Protein AF-A0A8J3P8U7-F1 (afdb_monomer)

Structure (mmCIF, N/CA/C/O backbone):
data_AF-A0A8J3P8U7-F1
#
_entry.id   AF-A0A8J3P8U7-F1
#
loop_
_atom_site.group_PDB
_atom_site.id
_atom_site.type_symbol
_atom_site.label_atom_id
_atom_site.label_alt_id
_atom_site.label_comp_id
_atom_site.label_asym_id
_atom_site.label_entity_id
_atom_site.label_seq_id
_atom_site.pdbx_PDB_ins_code
_atom_site.Cartn_x
_atom_site.Cartn_y
_atom_site.Cartn_z
_atom_site.occupancy
_atom_site.B_iso_or_equiv
_atom_site.auth_seq_id
_atom_site.auth_comp_id
_atom_site.auth_asym_id
_atom_site.auth_atom_id
_atom_site.pdbx_PDB_model_num
ATOM 1 N N . MET A 1 1 ? 16.005 -34.476 -56.876 1.00 50.47 1 MET A N 1
ATOM 2 C CA . MET A 1 1 ? 16.727 -33.956 -55.698 1.00 50.47 1 MET A CA 1
ATOM 3 C C . MET A 1 1 ? 15.834 -32.908 -55.061 1.00 50.47 1 MET A C 1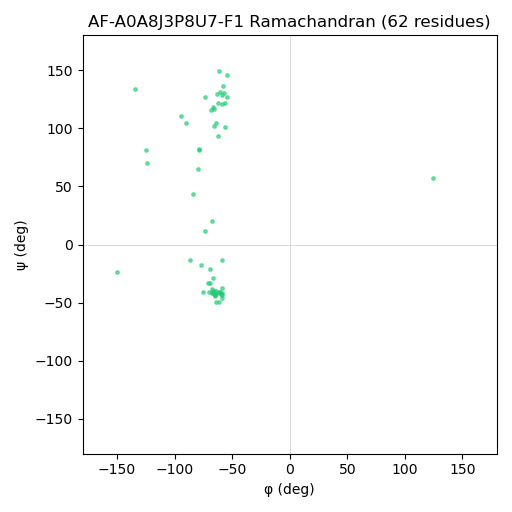
ATOM 5 O O . MET A 1 1 ? 15.726 -31.816 -55.596 1.00 50.47 1 MET A O 1
ATOM 9 N N . GLN A 1 2 ? 15.085 -33.292 -54.028 1.00 52.38 2 GLN A N 1
ATOM 10 C CA . GLN A 1 2 ? 14.305 -32.368 -53.205 1.00 52.38 2 GLN A CA 1
ATOM 11 C C . GLN A 1 2 ? 15.183 -32.023 -52.004 1.00 52.38 2 GLN A C 1
ATOM 13 O O . GLN A 1 2 ? 15.457 -32.895 -51.186 1.00 52.38 2 GLN A O 1
ATOM 18 N N . 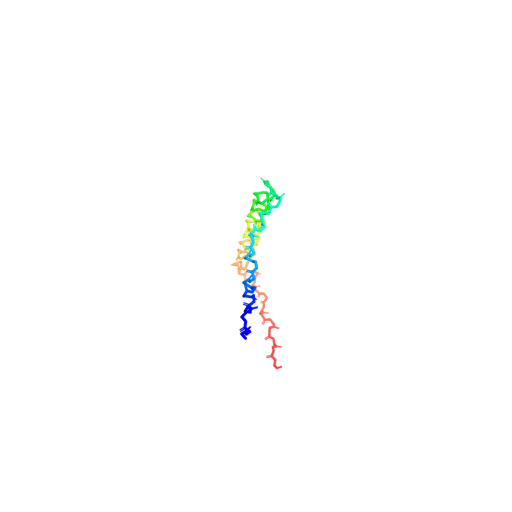SER A 1 3 ? 15.661 -30.785 -51.941 1.00 55.34 3 SER A N 1
ATOM 19 C CA . SER A 1 3 ? 16.432 -30.267 -50.813 1.00 55.34 3 SER A CA 1
ATOM 20 C C . SER A 1 3 ? 15.888 -28.893 -50.461 1.00 55.34 3 SER A C 1
ATOM 22 O O . SER A 1 3 ? 15.705 -28.069 -51.353 1.00 55.34 3 SER A O 1
ATOM 24 N N . GLY A 1 4 ? 15.669 -28.660 -49.168 1.00 55.12 4 GLY A N 1
ATOM 25 C CA . GLY A 1 4 ? 15.396 -27.335 -48.619 1.00 55.12 4 GLY A CA 1
ATOM 26 C C . GLY A 1 4 ? 14.099 -27.252 -47.827 1.00 55.12 4 GLY A C 1
ATOM 27 O O . GLY A 1 4 ? 13.243 -26.441 -48.153 1.00 55.12 4 GLY A O 1
ATOM 28 N N . MET A 1 5 ? 13.949 -28.079 -46.789 1.00 56.41 5 MET A N 1
ATOM 29 C CA . MET A 1 5 ? 13.094 -27.707 -45.662 1.00 56.41 5 MET A CA 1
ATOM 30 C C . MET A 1 5 ? 13.794 -26.509 -45.015 1.00 56.41 5 MET A C 1
ATOM 32 O O . MET A 1 5 ? 14.839 -26.686 -44.394 1.00 56.41 5 MET A O 1
ATOM 36 N N . THR A 1 6 ? 13.325 -25.289 -45.266 1.00 58.16 6 THR A N 1
ATOM 37 C CA . THR A 1 6 ? 13.773 -24.132 -44.492 1.00 58.16 6 THR A CA 1
ATOM 38 C C . THR A 1 6 ? 13.320 -24.358 -43.059 1.00 58.16 6 THR A C 1
ATOM 40 O O . THR A 1 6 ? 12.135 -24.286 -42.745 1.00 58.16 6 THR A O 1
ATOM 43 N N . ASP A 1 7 ? 14.285 -24.723 -42.221 1.00 65.56 7 ASP A N 1
ATOM 44 C CA . ASP A 1 7 ? 14.174 -24.752 -40.773 1.00 65.56 7 ASP A CA 1
ATOM 45 C C . ASP A 1 7 ? 13.907 -23.319 -40.302 1.00 65.56 7 ASP A C 1
ATOM 47 O O . ASP A 1 7 ? 14.810 -22.490 -40.202 1.00 65.56 7 ASP A O 1
ATOM 51 N N . HIS A 1 8 ? 12.632 -22.975 -40.138 1.00 64.94 8 HIS A N 1
ATOM 52 C CA . HIS A 1 8 ? 12.234 -21.714 -39.531 1.00 64.94 8 HIS A CA 1
ATOM 53 C C . HIS A 1 8 ? 12.370 -21.877 -38.018 1.00 64.94 8 HIS A C 1
ATOM 55 O O . HIS A 1 8 ? 11.396 -22.185 -37.334 1.00 64.94 8 HIS A O 1
ATOM 61 N N . SER A 1 9 ? 13.593 -21.720 -37.506 1.00 70.38 9 SER A N 1
ATOM 62 C CA . SER A 1 9 ? 13.790 -21.489 -36.075 1.00 70.38 9 SER A CA 1
ATOM 63 C C . SER A 1 9 ? 12.939 -20.272 -35.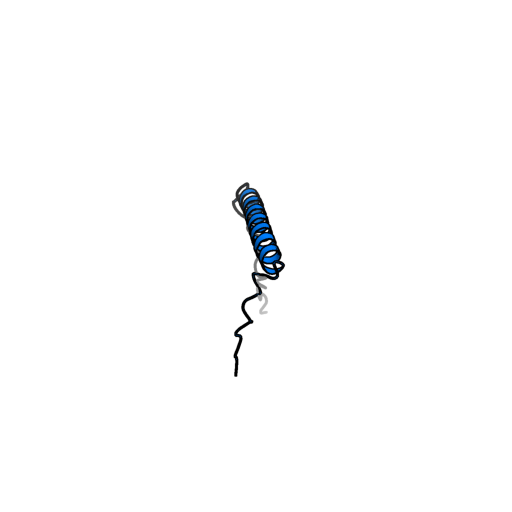678 1.00 70.38 9 SER A C 1
ATOM 65 O O . SER A 1 9 ? 13.022 -19.251 -36.371 1.00 70.38 9 SER A O 1
ATOM 67 N N . PRO A 1 10 ? 12.068 -20.371 -34.655 1.00 74.12 10 PRO A N 1
ATOM 68 C CA . PRO A 1 10 ? 11.289 -19.225 -34.210 1.00 74.12 10 PRO A CA 1
ATOM 69 C C . PRO A 1 10 ? 12.256 -18.112 -33.807 1.00 74.12 10 PRO A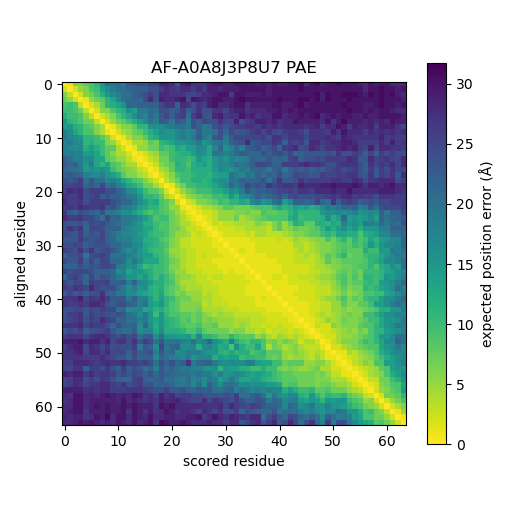 C 1
ATOM 71 O O . PRO A 1 10 ? 13.283 -18.376 -33.186 1.00 74.12 10 PRO A O 1
ATOM 74 N N . GLU A 1 11 ? 11.952 -16.881 -34.212 1.00 74.31 11 GLU A N 1
ATOM 75 C CA . GLU A 1 11 ? 12.697 -15.716 -33.748 1.00 74.31 11 GLU A CA 1
ATOM 76 C C . GLU A 1 11 ? 12.644 -15.705 -32.215 1.00 74.31 11 GLU A C 1
ATOM 78 O O . GLU A 1 11 ? 11.564 -15.746 -31.619 1.00 74.31 11 GLU A O 1
ATOM 83 N N . GLU A 1 12 ? 13.816 -15.725 -31.580 1.00 79.12 12 GLU A N 1
ATOM 84 C CA . GLU A 1 12 ? 13.921 -15.644 -30.129 1.00 79.12 12 GLU A CA 1
ATOM 85 C C . GLU A 1 12 ? 13.307 -14.314 -29.675 1.00 79.12 12 GLU A C 1
ATOM 87 O O . GLU A 1 12 ? 13.591 -13.252 -30.231 1.00 79.12 12 GLU A O 1
ATOM 92 N N . TYR A 1 13 ? 12.435 -14.372 -28.673 1.00 77.94 13 TYR A N 1
ATOM 93 C CA . TYR A 1 13 ? 11.799 -13.184 -28.119 1.00 77.94 13 TYR A CA 1
ATOM 94 C C . TYR A 1 13 ? 12.848 -12.306 -27.426 1.00 77.94 13 TYR A C 1
ATOM 96 O O . TYR A 1 13 ? 13.448 -12.725 -26.434 1.00 77.94 13 TYR A O 1
ATOM 104 N N . GLU A 1 14 ? 13.044 -11.076 -27.906 1.00 80.56 14 GLU A N 1
ATOM 105 C CA . GLU A 1 14 ? 13.815 -10.079 -27.162 1.00 80.56 14 GLU A CA 1
ATOM 106 C C . GLU A 1 14 ? 12.980 -9.566 -25.974 1.00 80.56 14 GLU A C 1
ATOM 108 O O . GLU A 1 14 ? 11.835 -9.138 -26.167 1.00 80.56 14 GLU A O 1
ATOM 113 N N . PRO A 1 15 ? 13.503 -9.600 -24.731 1.00 73.25 15 PRO A N 1
ATOM 114 C CA . PRO A 1 15 ? 12.798 -9.048 -23.583 1.00 73.25 15 PRO A CA 1
ATOM 115 C C . PRO A 1 15 ? 12.496 -7.561 -23.790 1.00 73.25 15 PRO A C 1
ATOM 117 O O . PRO A 1 15 ? 13.403 -6.747 -23.946 1.00 73.25 15 PRO A O 1
ATOM 120 N N . ILE A 1 16 ? 11.212 -7.201 -23.762 1.00 76.12 16 ILE A N 1
ATOM 121 C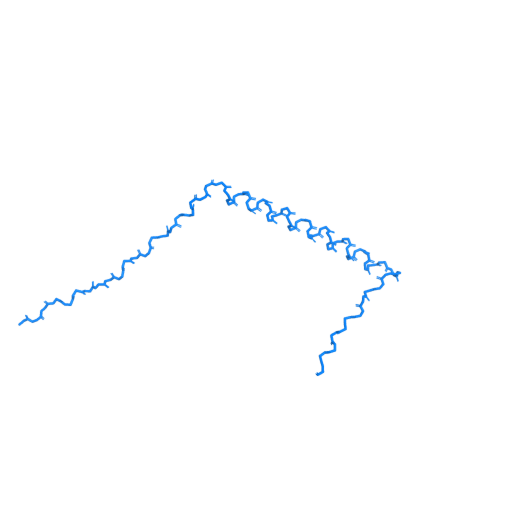 CA . ILE A 1 16 ? 10.775 -5.804 -23.823 1.00 76.12 16 ILE A CA 1
ATOM 122 C C . ILE A 1 16 ? 11.195 -5.121 -22.521 1.00 76.12 16 ILE A C 1
ATOM 124 O O . ILE A 1 16 ? 10.700 -5.473 -21.446 1.00 76.12 16 ILE A O 1
ATOM 128 N N . GLU A 1 17 ? 12.087 -4.136 -22.613 1.00 71.50 17 GLU A N 1
ATOM 129 C CA . GLU A 1 17 ? 12.417 -3.296 -21.466 1.00 71.50 17 GLU A CA 1
ATOM 130 C C . GLU A 1 17 ? 11.167 -2.509 -21.035 1.00 71.50 17 GLU A C 1
ATOM 132 O O . GLU A 1 17 ? 10.502 -1.891 -21.877 1.00 71.50 17 GLU A O 1
ATOM 137 N N . PRO A 1 18 ? 10.795 -2.522 -19.741 1.00 65.69 18 PRO A N 1
ATOM 138 C CA . PRO A 1 18 ? 9.659 -1.747 -19.273 1.00 65.69 18 PRO A CA 1
ATOM 139 C C . PRO A 1 18 ? 9.942 -0.261 -19.514 1.00 65.69 18 PRO A C 1
ATOM 141 O O . PRO A 1 18 ? 10.910 0.293 -18.998 1.00 65.69 18 PRO A O 1
ATOM 144 N N . ALA A 1 19 ? 9.075 0.399 -20.283 1.00 68.06 19 ALA A N 1
ATOM 145 C CA . ALA A 1 19 ? 9.224 1.790 -20.723 1.00 68.06 19 ALA A CA 1
ATOM 146 C C . ALA A 1 19 ? 9.115 2.853 -19.597 1.00 68.06 19 ALA A C 1
ATOM 148 O O . ALA A 1 19 ? 8.836 4.019 -19.870 1.00 68.06 19 ALA A O 1
ATOM 149 N N . GLY A 1 20 ? 9.305 2.478 -18.328 1.00 61.59 20 GLY A N 1
ATOM 150 C CA . GLY A 1 20 ? 9.089 3.323 -17.153 1.00 61.59 20 GLY A CA 1
ATOM 151 C C . GLY A 1 20 ? 10.325 3.406 -16.262 1.00 61.59 20 GLY A C 1
ATOM 152 O O . GLY A 1 20 ? 10.405 2.723 -15.247 1.00 61.59 20 GLY A O 1
ATOM 153 N N . GLY A 1 21 ? 11.278 4.270 -16.618 1.00 62.28 21 GLY A N 1
ATOM 154 C CA . GLY A 1 21 ? 12.562 4.440 -15.919 1.00 62.28 21 GLY A CA 1
ATOM 155 C C . GLY A 1 21 ? 12.526 5.160 -14.561 1.00 62.28 21 GLY A C 1
ATOM 156 O O . GLY A 1 21 ? 13.579 5.526 -14.060 1.00 62.28 21 GLY A O 1
ATOM 157 N N . THR A 1 22 ? 11.354 5.384 -13.967 1.00 62.19 22 THR A N 1
ATOM 158 C CA . THR A 1 22 ? 11.192 6.008 -12.632 1.00 62.19 22 THR A CA 1
ATOM 159 C C . THR A 1 22 ? 9.943 5.507 -11.896 1.00 62.19 22 THR A C 1
ATOM 161 O O . THR A 1 22 ? 9.893 5.505 -10.669 1.00 62.19 22 THR A O 1
ATOM 164 N N . ASP A 1 23 ? 8.939 5.017 -12.629 1.00 64.12 23 ASP A N 1
ATOM 165 C CA . ASP A 1 23 ? 7.663 4.528 -12.087 1.00 64.12 23 ASP A CA 1
ATOM 166 C C . ASP A 1 23 ? 7.812 3.252 -11.235 1.00 64.12 23 ASP A C 1
ATOM 168 O O . ASP A 1 23 ? 7.086 3.047 -10.265 1.00 64.12 23 ASP A O 1
ATOM 172 N N . LEU A 1 24 ? 8.819 2.421 -11.520 1.00 65.00 24 LEU A N 1
ATOM 173 C CA . LEU A 1 24 ? 9.090 1.205 -10.743 1.00 65.00 24 LEU A CA 1
ATOM 174 C C . LEU A 1 24 ? 9.613 1.504 -9.330 1.00 65.00 24 LEU A C 1
ATOM 176 O O . LEU A 1 24 ? 9.317 0.770 -8.389 1.00 65.00 24 LEU A O 1
ATOM 180 N N . GLU A 1 25 ? 10.374 2.586 -9.155 1.00 69.56 25 GLU A N 1
ATOM 181 C CA . GLU A 1 25 ? 10.879 2.979 -7.836 1.00 69.56 25 GLU A CA 1
ATOM 182 C C . GLU A 1 25 ? 9.769 3.613 -6.996 1.00 69.56 25 GLU A C 1
ATOM 184 O O . GLU A 1 25 ? 9.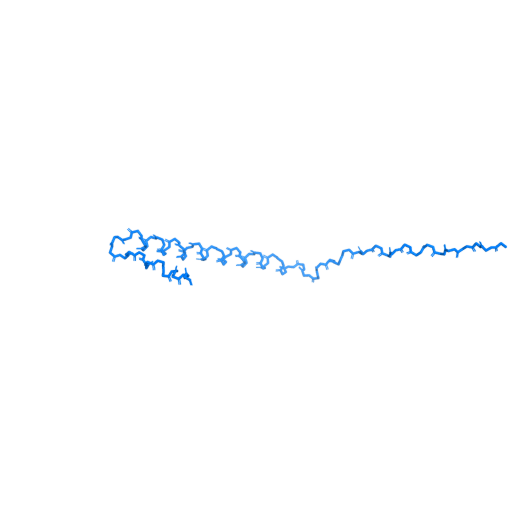628 3.285 -5.818 1.00 69.56 25 GLU A O 1
ATOM 189 N N . HIS A 1 26 ? 8.927 4.448 -7.613 1.00 74.75 26 HIS A N 1
ATOM 190 C CA . HIS A 1 26 ? 7.763 5.045 -6.957 1.00 74.75 26 HIS A CA 1
ATOM 191 C C . HIS A 1 26 ? 6.716 4.001 -6.556 1.00 74.75 26 HIS A C 1
ATOM 193 O O . HIS A 1 26 ? 6.198 4.054 -5.443 1.00 74.75 26 HIS A O 1
ATOM 199 N N . THR A 1 27 ? 6.432 3.025 -7.421 1.00 77.75 27 THR A N 1
ATOM 200 C CA . THR A 1 27 ? 5.505 1.925 -7.102 1.00 77.75 27 THR A CA 1
ATOM 201 C C . THR A 1 27 ? 6.063 1.006 -6.021 1.00 77.75 27 THR A C 1
ATOM 203 O O . THR A 1 27 ? 5.314 0.588 -5.141 1.00 77.75 27 THR A O 1
ATOM 206 N N . ARG A 1 28 ? 7.374 0.731 -6.025 1.00 79.81 28 ARG A N 1
ATOM 207 C CA . ARG A 1 28 ? 8.030 -0.043 -4.962 1.00 79.81 28 ARG A CA 1
ATOM 208 C C . ARG A 1 28 ? 7.985 0.675 -3.614 1.00 79.81 28 ARG A C 1
ATOM 210 O O . ARG A 1 28 ? 7.710 0.041 -2.598 1.00 79.81 28 ARG A O 1
ATOM 217 N N . ASP A 1 29 ? 8.255 1.975 -3.601 1.00 85.75 29 ASP A N 1
ATOM 218 C CA . ASP A 1 29 ? 8.218 2.798 -2.391 1.00 85.75 29 ASP A CA 1
ATOM 219 C C . ASP A 1 29 ? 6.784 2.944 -1.850 1.00 85.75 29 ASP A C 1
ATOM 221 O O . ASP A 1 29 ? 6.564 2.801 -0.648 1.00 85.75 29 ASP A O 1
ATOM 225 N N . GLU A 1 30 ? 5.785 3.130 -2.721 1.00 86.69 30 GLU A N 1
ATOM 226 C CA . GLU A 1 30 ? 4.376 3.172 -2.307 1.00 86.69 30 GLU A CA 1
ATOM 227 C C . GLU A 1 30 ? 3.878 1.813 -1.802 1.00 86.69 30 GLU A C 1
ATOM 229 O O . GLU A 1 30 ? 3.219 1.760 -0.765 1.00 86.69 30 GLU A O 1
ATOM 234 N N . ALA A 1 31 ? 4.237 0.710 -2.468 1.00 91.06 31 ALA A N 1
ATOM 235 C CA . ALA A 1 31 ? 3.901 -0.635 -2.002 1.00 91.06 31 ALA A CA 1
ATOM 236 C C . ALA A 1 31 ? 4.479 -0.901 -0.606 1.00 91.06 31 ALA A C 1
ATOM 238 O O . ALA A 1 31 ? 3.775 -1.393 0.27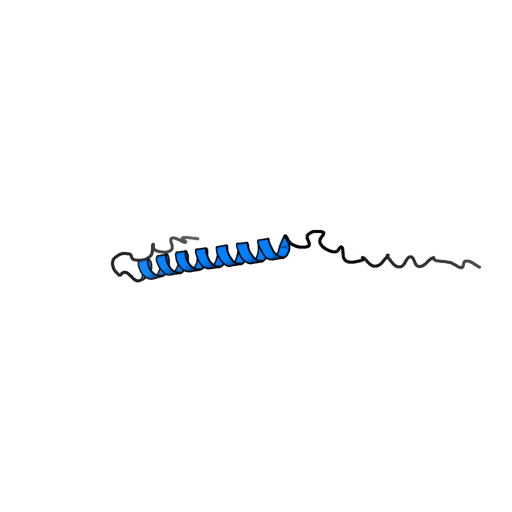4 1.00 91.06 31 ALA A O 1
ATOM 239 N N . HIS A 1 32 ? 5.728 -0.498 -0.370 1.00 94.75 32 HIS A N 1
ATOM 240 C CA . HIS A 1 32 ? 6.361 -0.635 0.936 1.00 94.75 32 HIS A CA 1
ATOM 241 C C . HIS A 1 32 ? 5.700 0.258 1.999 1.00 94.75 32 HIS A C 1
ATOM 243 O O . HIS A 1 32 ? 5.485 -0.184 3.126 1.00 94.75 32 HIS A O 1
ATOM 249 N N . ARG A 1 33 ? 5.307 1.499 1.668 1.00 92.31 33 ARG A N 1
ATOM 250 C CA . ARG A 1 33 ? 4.513 2.334 2.592 1.00 92.31 33 ARG A CA 1
ATOM 251 C C . ARG A 1 33 ? 3.166 1.701 2.925 1.00 92.31 33 ARG A C 1
ATOM 253 O O . ARG A 1 33 ? 2.744 1.763 4.077 1.00 92.31 33 ARG A O 1
ATOM 260 N N . ASP A 1 34 ? 2.496 1.112 1.943 1.00 95.44 34 ASP A N 1
ATOM 261 C CA . ASP A 1 34 ? 1.216 0.438 2.142 1.00 95.44 34 ASP A CA 1
ATOM 262 C C . ASP A 1 34 ? 1.331 -0.793 3.043 1.00 95.44 34 ASP A C 1
ATOM 264 O O . ASP A 1 34 ? 0.523 -0.977 3.952 1.00 95.44 34 ASP A O 1
ATOM 268 N N . GLU A 1 35 ? 2.373 -1.598 2.848 1.00 94.25 35 GLU A N 1
ATOM 269 C CA . GLU A 1 35 ? 2.689 -2.729 3.721 1.00 94.25 35 GLU A CA 1
ATOM 270 C C . GLU A 1 35 ? 2.944 -2.283 5.162 1.00 94.25 35 GLU A C 1
ATOM 272 O O . GLU A 1 35 ? 2.413 -2.897 6.085 1.00 94.25 35 GLU A O 1
ATOM 277 N N . GLN A 1 36 ? 3.675 -1.181 5.360 1.00 94.88 36 GLN A N 1
ATOM 278 C CA . GLN A 1 36 ? 3.927 -0.630 6.694 1.00 94.88 36 GLN A CA 1
ATOM 279 C C . GLN A 1 36 ? 2.639 -0.145 7.373 1.00 94.88 36 GLN A C 1
ATOM 281 O O . GLN A 1 36 ? 2.450 -0.401 8.560 1.00 94.88 36 GLN A O 1
ATOM 286 N N . ARG A 1 37 ? 1.721 0.492 6.628 1.00 95.69 37 ARG A N 1
ATOM 287 C CA . ARG A 1 37 ? 0.388 0.855 7.148 1.00 95.69 37 ARG A CA 1
ATOM 288 C C . ARG A 1 37 ? 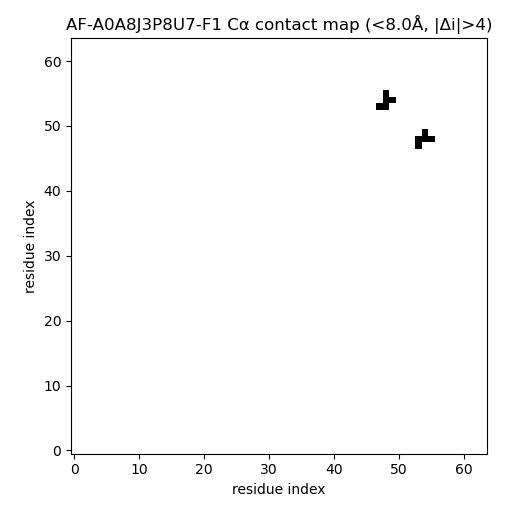-0.401 -0.388 7.557 1.00 95.69 37 ARG A C 1
ATOM 290 O O . ARG A 1 37 ? -0.877 -0.466 8.683 1.00 95.69 37 ARG A O 1
ATOM 297 N N . ARG A 1 38 ? -0.467 -1.400 6.682 1.00 94.06 38 ARG A N 1
ATOM 298 C CA . ARG A 1 38 ? -1.140 -2.677 6.979 1.00 94.06 38 ARG A CA 1
ATOM 299 C C . ARG A 1 38 ? -0.540 -3.380 8.195 1.00 94.06 38 ARG A C 1
ATOM 301 O O . ARG A 1 38 ? -1.283 -3.993 8.962 1.00 94.06 38 ARG A O 1
ATOM 308 N N . HIS A 1 39 ? 0.778 -3.307 8.372 1.00 94.50 39 HIS A N 1
ATOM 309 C CA . HIS A 1 39 ? 1.451 -3.855 9.543 1.00 94.50 39 HIS A CA 1
ATOM 310 C C . HIS A 1 39 ? 1.014 -3.129 10.818 1.00 94.50 39 HIS A C 1
ATOM 312 O O . HIS A 1 39 ? 0.561 -3.796 11.741 1.00 94.50 39 HIS A O 1
ATOM 318 N N . GLU A 1 40 ? 1.035 -1.792 10.835 1.00 93.75 40 GLU A N 1
ATOM 319 C CA . GLU A 1 40 ? 0.574 -0.992 11.980 1.00 93.75 40 GLU A CA 1
ATOM 320 C C . GLU A 1 40 ? -0.898 -1.274 12.323 1.00 93.75 40 GLU A C 1
ATOM 322 O O . GLU A 1 40 ? -1.229 -1.505 13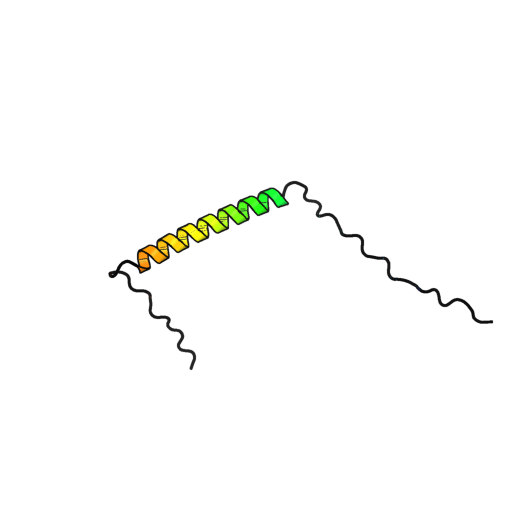.486 1.00 93.75 40 GLU A O 1
ATOM 327 N N . ASP A 1 41 ? -1.790 -1.318 11.329 1.00 92.31 41 ASP A N 1
ATOM 328 C CA . ASP A 1 41 ? -3.200 -1.666 11.544 1.00 92.31 41 ASP A CA 1
ATOM 329 C C . ASP A 1 41 ? -3.352 -3.076 12.134 1.00 92.31 41 ASP A C 1
ATOM 331 O O . ASP A 1 41 ? -4.132 -3.290 13.064 1.00 92.31 41 ASP A O 1
ATOM 335 N N . THR A 1 42 ? -2.562 -4.038 11.650 1.00 88.75 42 THR A N 1
ATOM 336 C CA . THR A 1 42 ? -2.554 -5.405 12.190 1.00 88.75 42 THR A CA 1
ATOM 337 C C . THR A 1 42 ? -2.040 -5.430 13.630 1.00 88.75 42 THR A C 1
ATOM 339 O O . THR A 1 42 ? -2.626 -6.096 14.483 1.00 88.75 42 THR A O 1
ATOM 342 N N . GLU A 1 43 ? -0.975 -4.692 13.943 1.00 91.19 43 GLU A N 1
ATOM 343 C CA . GLU A 1 43 ? -0.453 -4.571 15.307 1.00 91.19 43 GLU A CA 1
ATOM 344 C C . GLU A 1 43 ? -1.488 -3.947 16.250 1.00 91.19 43 GLU A C 1
ATOM 346 O O . GLU A 1 43 ? -1.707 -4.449 17.352 1.00 91.19 43 GLU A O 1
ATOM 351 N N . ARG A 1 44 ? -2.212 -2.920 15.801 1.00 87.44 44 ARG A N 1
ATOM 352 C CA . ARG A 1 44 ? -3.286 -2.291 16.581 1.00 87.44 44 ARG A CA 1
ATOM 353 C C . ARG A 1 44 ? -4.455 -3.239 16.844 1.00 87.44 44 ARG A C 1
ATOM 355 O O . ARG A 1 44 ? -4.922 -3.307 17.978 1.00 87.44 44 ARG A O 1
ATOM 362 N N . LEU A 1 45 ? -4.899 -3.991 15.836 1.00 83.94 45 LEU A N 1
ATOM 363 C CA . LEU A 1 45 ? -5.957 -4.998 15.992 1.00 83.94 45 LEU A CA 1
ATOM 364 C C . LEU A 1 45 ? -5.515 -6.155 16.898 1.00 83.94 45 LEU A C 1
ATOM 366 O O . LEU A 1 45 ? -6.289 -6.640 17.719 1.00 83.94 45 LEU A O 1
ATOM 370 N N . THR A 1 46 ? -4.262 -6.599 16.778 1.00 83.06 46 THR A N 1
ATOM 371 C CA . THR A 1 46 ? -3.731 -7.677 17.627 1.00 83.06 46 THR A CA 1
ATOM 372 C C . THR A 1 46 ? -3.523 -7.238 19.073 1.00 83.06 46 THR A C 1
ATOM 374 O O . THR A 1 46 ? -3.727 -8.052 19.972 1.00 83.06 46 THR A O 1
ATOM 377 N N . GLU A 1 47 ? -3.169 -5.977 19.320 1.00 82.56 47 GLU A N 1
ATOM 378 C CA . GLU A 1 47 ? -3.099 -5.415 20.670 1.00 82.56 47 GLU A CA 1
ATOM 379 C C . GLU A 1 47 ? -4.496 -5.236 21.281 1.00 82.56 47 GLU A C 1
ATOM 381 O O . GLU A 1 47 ? -4.708 -5.595 22.438 1.00 82.56 47 GLU A O 1
ATOM 386 N N . GLU A 1 48 ? -5.478 -4.780 20.497 1.00 78.94 48 GLU A N 1
ATOM 387 C CA . GLU A 1 48 ? -6.884 -4.734 20.922 1.00 78.94 48 GLU A CA 1
ATOM 388 C C . GLU A 1 48 ? -7.400 -6.129 21.302 1.00 78.94 48 GLU A C 1
ATOM 390 O O . GLU A 1 48 ? -8.035 -6.296 22.339 1.00 78.94 48 GLU A O 1
ATOM 395 N N . HIS A 1 49 ? -7.041 -7.147 20.525 1.00 72.62 49 HIS A N 1
ATOM 396 C CA . HIS A 1 49 ? -7.395 -8.544 20.761 1.00 72.62 49 HIS A CA 1
ATOM 397 C C . HIS A 1 49 ? -6.699 -9.174 21.986 1.00 72.62 49 HIS A C 1
ATOM 399 O O . HIS A 1 49 ? -7.165 -10.176 22.534 1.00 72.62 49 HIS A O 1
ATOM 405 N N . ARG A 1 50 ? -5.574 -8.605 22.440 1.00 75.25 50 ARG A N 1
ATOM 406 C CA . ARG A 1 50 ? -4.946 -8.981 23.718 1.00 75.25 50 ARG A CA 1
ATOM 407 C C . ARG A 1 50 ? -5.668 -8.379 24.918 1.00 75.25 50 ARG A C 1
ATOM 409 O O . ARG A 1 50 ? -5.448 -8.867 26.028 1.00 75.25 50 ARG A O 1
ATOM 416 N N . ASP A 1 51 ? -6.501 -7.351 24.730 1.00 80.44 51 ASP A N 1
ATOM 417 C CA . ASP A 1 51 ? -7.335 -6.814 25.801 1.00 80.44 51 ASP A CA 1
ATOM 418 C C . ASP A 1 51 ? -8.354 -7.889 26.215 1.00 80.44 51 ASP A C 1
ATOM 420 O O . ASP A 1 51 ? -9.233 -8.242 25.426 1.00 80.44 51 ASP A O 1
ATOM 424 N N . PRO A 1 52 ? -8.313 -8.392 27.464 1.00 76.50 52 PRO A N 1
ATOM 425 C CA . PRO A 1 52 ? -9.266 -9.397 27.936 1.00 76.50 52 PRO A CA 1
ATOM 426 C C . PRO A 1 52 ? -10.730 -8.937 27.870 1.00 76.50 52 PRO A C 1
ATOM 428 O O . PRO A 1 52 ? -11.639 -9.748 28.041 1.00 76.50 52 PRO A O 1
ATOM 431 N N . ARG A 1 53 ? -10.967 -7.633 27.676 1.00 82.62 53 ARG A N 1
ATOM 432 C CA . ARG A 1 53 ? -12.293 -7.025 27.531 1.00 82.62 53 ARG A CA 1
ATOM 433 C C . ARG A 1 53 ? -12.809 -7.037 26.089 1.00 82.62 53 ARG A C 1
ATOM 435 O O . ARG A 1 53 ? -14.003 -6.823 25.910 1.00 82.62 53 ARG A O 1
ATOM 442 N N . ASN A 1 54 ? -11.954 -7.313 25.102 1.00 80.12 54 ASN A N 1
ATOM 443 C CA . ASN A 1 54 ? -12.292 -7.400 23.679 1.00 80.12 54 ASN A CA 1
ATOM 444 C C . ASN A 1 54 ? -11.877 -8.778 23.131 1.00 80.12 54 ASN A C 1
ATOM 446 O O . ASN A 1 54 ? -10.901 -8.885 22.385 1.00 80.12 54 ASN A O 1
ATOM 450 N N . PRO A 1 55 ? -12.568 -9.865 23.529 1.00 75.62 55 PRO A N 1
ATOM 451 C CA . PRO A 1 55 ? -12.269 -11.184 22.989 1.00 75.62 55 PRO A CA 1
ATOM 452 C C . PRO A 1 55 ? -12.492 -11.203 21.466 1.00 75.62 55 PRO A C 1
ATOM 454 O O . PRO A 1 55 ? -13.379 -10.496 20.978 1.00 75.62 55 PRO A O 1
ATOM 457 N N . PRO A 1 56 ? -11.738 -12.029 20.714 1.00 75.81 56 PRO A N 1
ATOM 458 C CA . PRO A 1 56 ? -11.989 -12.209 19.286 1.00 75.81 56 PRO A CA 1
ATOM 459 C C . PRO A 1 56 ? -13.431 -12.619 19.056 1.00 75.81 56 PRO A C 1
ATOM 461 O O . PRO A 1 56 ? -13.980 -13.423 19.820 1.00 75.81 56 PRO A O 1
ATOM 464 N N . GLU A 1 57 ? -14.005 -12.171 17.943 1.00 78.19 57 GLU A N 1
ATOM 465 C CA . GLU A 1 57 ? -15.208 -12.820 17.449 1.00 78.19 57 GLU A CA 1
ATOM 466 C C . GLU A 1 57 ? -14.908 -14.310 17.219 1.00 78.19 57 GLU A C 1
ATOM 468 O O . GLU A 1 57 ? -13.893 -14.655 16.599 1.00 78.19 57 GLU A O 1
ATOM 473 N N . PRO A 1 58 ? -15.750 -15.226 17.730 1.00 76.31 58 PRO A N 1
ATOM 474 C CA . PRO A 1 58 ? -15.584 -16.636 17.437 1.00 76.31 58 PRO A CA 1
ATOM 475 C C . PRO A 1 58 ? -15.670 -16.821 15.922 1.00 76.31 58 PRO A C 1
ATOM 477 O O . PRO A 1 58 ? -16.620 -16.361 15.285 1.00 76.31 58 PRO A O 1
ATOM 480 N N . PHE A 1 59 ? -14.672 -17.498 15.351 1.00 69.50 59 PHE A N 1
ATOM 481 C CA . PHE A 1 59 ? -14.633 -17.819 13.928 1.00 69.50 59 PHE A CA 1
ATOM 482 C C . PHE A 1 59 ? -15.915 -18.583 13.565 1.00 69.50 59 PHE A C 1
ATOM 484 O O . PHE A 1 59 ? -16.048 -19.770 13.855 1.00 69.50 59 PHE A O 1
ATOM 491 N N . SER A 1 60 ? -16.890 -17.901 12.962 1.00 67.06 60 SER A N 1
ATOM 492 C CA . SER A 1 60 ? -18.201 -18.473 12.622 1.00 67.06 60 SER A CA 1
ATOM 493 C C . SER A 1 60 ? -18.149 -19.224 11.289 1.00 67.06 60 SER A C 1
ATOM 495 O O . SER A 1 60 ? -19.032 -19.105 10.445 1.00 67.06 60 SER A O 1
ATOM 497 N N . GLY A 1 61 ? -17.089 -20.011 11.096 1.00 62.16 61 GLY A N 1
ATOM 498 C CA . GLY A 1 61 ? -16.916 -20.919 9.967 1.00 62.16 61 GLY A CA 1
ATOM 499 C C . GLY A 1 61 ? -17.708 -22.204 10.182 1.00 62.16 61 GLY A C 1
ATOM 500 O O . GLY A 1 61 ? -17.122 -23.267 10.356 1.00 62.16 61 GLY A O 1
ATOM 501 N N . SER A 1 62 ? -19.038 -22.106 10.217 1.00 60.00 62 SER A N 1
ATOM 502 C CA . SER A 1 62 ? -19.903 -23.278 10.056 1.00 60.00 62 SER A CA 1
ATOM 503 C C . SER A 1 62 ? -19.982 -23.626 8.571 1.00 60.00 62 SER A C 1
ATOM 505 O O . SER A 1 62 ? -20.930 -23.240 7.895 1.00 60.00 62 SER A O 1
ATOM 507 N N . GLU A 1 63 ? -18.972 -24.330 8.064 1.00 66.19 63 GLU A N 1
ATOM 508 C CA . GLU A 1 63 ? -19.128 -25.159 6.868 1.00 66.19 63 GLU A CA 1
ATOM 509 C C . GLU A 1 63 ? -19.542 -26.555 7.366 1.00 66.19 63 GLU A C 1
ATOM 511 O O . GLU A 1 63 ? -18.754 -27.257 7.999 1.00 66.19 63 GLU A O 1
ATOM 516 N N . HIS A 1 64 ? -20.825 -26.885 7.200 1.00 61.25 64 HIS A N 1
ATOM 517 C CA . HIS A 1 64 ? -21.366 -28.245 7.291 1.00 61.25 64 HIS A CA 1
ATOM 518 C C . HIS A 1 64 ? -21.739 -28.693 5.881 1.00 61.25 64 HIS A C 1
ATOM 520 O O . HIS A 1 64 ? -22.301 -27.846 5.145 1.00 61.25 64 HIS A O 1
#

Organism: NCBI:txid310354

Secondary structure (DSSP, 8-state):
--------PPPPPPP---S-TTHHHHHHHHHHHHHHHHHHHHHHHHHHHHSTTSPPPP------

Sequence (64 aa):
MQSGMTDHSPEEYEPIEPAGGTDLEHTRDEAHRDEQRRHEDTERLTEEHRDPRNPPEPFSGSEH

Mean predicted aligned error: 16.1 Å

Solvent-accessible surface area (backbone atoms only — not comparable to full-atom values): 4331 Å² total; per-residue (Å²): 139,92,83,77,83,79,78,75,74,76,82,77,82,75,83,78,74,77,95,50,96,58,58,61,59,53,52,51,52,50,51,51,53,50,51,52,50,54,47,52,53,49,52,52,53,53,53,48,48,65,35,88,89,41,66,70,79,75,85,82,77,80,82,128

Radius of gyration: 27.86 Å; Cα contacts (8 Å, |Δi|>4): 5; chains: 1; bounding box: 38×40×84 Å

pLDDT: mean 75.74, std 12.25, range [50.47, 95.69]

Foldseek 3Di:
DDDDPPPCDDDDDDDDDPPDPPVVVVVVVVVVVVVVVVVVVVVVVVVQCPPPVRPDDPPPPPPD